Protein AF-A0A822GF31-F1 (afdb_monomer_lite)

Radius of gyration: 14.75 Å; chains: 1; bounding box: 34×33×35 Å

pLDDT: mean 71.78, std 14.59, range [29.98, 89.25]

Structure (mmCIF, N/CA/C/O backbone):
data_AF-A0A822GF31-F1
#
_entry.id   AF-A0A822GF31-F1
#
loop_
_atom_site.group_PDB
_atom_site.id
_atom_site.type_symbol
_atom_site.label_atom_id
_atom_site.label_alt_id
_atom_site.label_comp_id
_atom_site.label_asym_id
_atom_site.label_entity_id
_atom_site.label_seq_id
_atom_site.pdbx_PDB_ins_code
_atom_site.Cartn_x
_atom_site.Cartn_y
_atom_site.Cartn_z
_atom_site.occupancy
_atom_site.B_iso_or_equiv
_atom_site.auth_seq_id
_atom_site.auth_comp_id
_atom_site.auth_asym_id
_atom_site.auth_atom_id
_atom_site.pdbx_PDB_model_num
ATOM 1 N N . LEU A 1 1 ? -17.139 14.501 -4.889 1.00 30.27 1 LEU A N 1
ATOM 2 C CA . LEU A 1 1 ? -16.659 15.032 -3.592 1.00 30.27 1 LEU A CA 1
ATOM 3 C C . LEU A 1 1 ? -15.812 13.952 -2.930 1.00 30.27 1 LEU A C 1
ATOM 5 O O . LEU A 1 1 ? -16.366 13.047 -2.322 1.00 30.27 1 LEU A O 1
ATOM 9 N N . LEU A 1 2 ? -14.491 13.981 -3.128 1.00 29.98 2 LEU A N 1
ATOM 10 C CA . LEU A 1 2 ? -13.574 13.087 -2.417 1.00 29.98 2 LEU A CA 1
ATOM 11 C C . LEU A 1 2 ? -13.541 13.549 -0.960 1.00 29.98 2 LEU A C 1
ATOM 13 O O . LEU A 1 2 ? -12.969 14.593 -0.654 1.00 29.98 2 LEU A O 1
ATOM 17 N N . LEU A 1 3 ? -14.224 12.810 -0.085 1.00 31.31 3 LEU A N 1
ATOM 18 C CA . LEU A 1 3 ? -14.126 12.988 1.356 1.00 31.31 3 LEU A CA 1
ATOM 19 C C . LEU A 1 3 ? -12.647 12.886 1.726 1.00 31.31 3 LEU A C 1
ATOM 21 O O . LEU A 1 3 ? -12.062 11.804 1.710 1.00 31.31 3 LEU A O 1
ATOM 25 N N . THR A 1 4 ? -12.038 14.021 2.056 1.00 41.88 4 THR A N 1
ATOM 26 C CA . THR A 1 4 ? -10.792 14.054 2.810 1.00 41.88 4 THR A CA 1
ATOM 27 C C . THR A 1 4 ? -11.087 13.414 4.159 1.00 41.88 4 THR A C 1
ATOM 29 O O . THR A 1 4 ? -11.482 14.091 5.108 1.00 41.88 4 THR A O 1
ATOM 32 N N . PHE A 1 5 ? -10.949 12.092 4.227 1.00 41.78 5 PHE A N 1
ATOM 33 C CA . PHE A 1 5 ? -10.975 11.313 5.452 1.00 41.78 5 PHE A CA 1
ATOM 34 C C . PHE A 1 5 ? -9.757 11.731 6.287 1.00 41.78 5 PHE A C 1
ATOM 36 O O . PHE A 1 5 ? -8.726 11.064 6.321 1.00 41.78 5 PHE A O 1
ATOM 43 N N . ARG A 1 6 ? -9.851 12.879 6.971 1.00 47.19 6 ARG A N 1
ATOM 44 C CA . ARG A 1 6 ? -8.968 13.210 8.093 1.00 47.19 6 ARG A CA 1
ATOM 45 C C . ARG A 1 6 ? -9.355 12.290 9.246 1.00 47.19 6 ARG A C 1
ATOM 47 O O . ARG A 1 6 ? -10.062 12.686 10.166 1.00 47.19 6 ARG A O 1
ATOM 54 N N . ARG A 1 7 ? -8.930 11.032 9.152 1.00 55.62 7 ARG A N 1
ATOM 55 C CA . ARG A 1 7 ? -9.135 10.016 10.180 1.00 55.62 7 ARG A CA 1
ATOM 56 C C . ARG A 1 7 ? -8.236 10.374 11.383 1.00 55.62 7 ARG A C 1
ATOM 58 O O . ARG A 1 7 ? -7.010 10.345 11.243 1.00 55.62 7 ARG A O 1
ATOM 65 N N . PRO A 1 8 ? -8.798 10.743 12.552 1.00 51.56 8 PRO A N 1
ATOM 66 C CA . PRO A 1 8 ? -8.038 11.303 13.682 1.00 51.56 8 PRO A CA 1
ATOM 67 C C . PRO A 1 8 ? -6.943 10.366 14.218 1.00 51.56 8 PRO A C 1
ATOM 69 O O . PRO A 1 8 ? -5.905 10.819 14.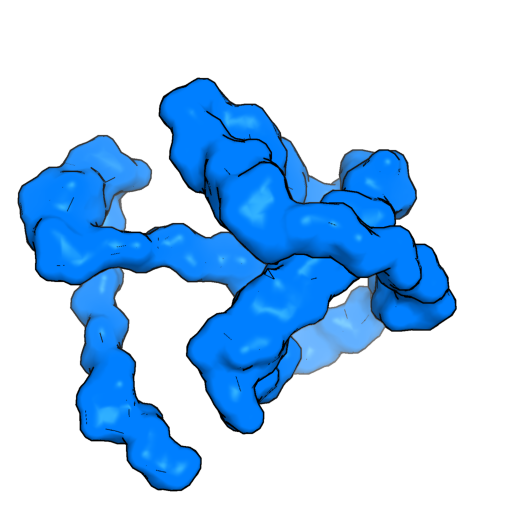700 1.00 51.56 8 PRO A O 1
ATOM 72 N N . CYS A 1 9 ? -7.159 9.055 14.084 1.00 55.00 9 CYS A N 1
ATOM 73 C CA . CYS A 1 9 ? -6.312 7.985 14.612 1.00 55.00 9 CYS A CA 1
ATOM 74 C C . CYS A 1 9 ? -4.938 7.908 13.923 1.00 55.00 9 CYS A C 1
ATOM 76 O O . CYS A 1 9 ? -3.964 7.446 14.508 1.00 55.00 9 CYS A O 1
ATOM 78 N N . TYR A 1 10 ? -4.826 8.403 12.688 1.00 62.97 10 TYR A N 1
ATOM 79 C CA . TYR A 1 10 ? -3.611 8.273 11.879 1.00 62.97 10 TYR A CA 1
ATOM 80 C C . TYR A 1 10 ? -2.542 9.301 12.229 1.00 62.97 10 TYR A C 1
ATOM 82 O O . TYR A 1 10 ? -1.407 9.179 11.774 1.00 62.97 10 TYR A O 1
ATOM 90 N N . ARG A 1 11 ? -2.868 10.303 13.055 1.00 64.12 11 ARG A N 1
ATOM 91 C CA . ARG A 1 11 ? -1.908 11.341 13.437 1.00 64.12 11 ARG A CA 1
ATOM 92 C C . ARG A 1 11 ? -0.668 10.738 14.100 1.00 64.12 11 ARG A C 1
ATOM 94 O O . ARG A 1 11 ? 0.431 11.145 13.758 1.00 64.12 11 ARG A O 1
ATOM 101 N N . GLN A 1 12 ? -0.845 9.734 14.964 1.00 63.50 12 GLN A N 1
ATOM 102 C CA . GLN A 1 12 ? 0.264 9.043 15.637 1.00 63.50 12 GLN A CA 1
ATOM 103 C C . GLN A 1 12 ? 1.143 8.259 14.652 1.00 63.50 12 GLN A C 1
ATOM 105 O O . GLN A 1 12 ? 2.364 8.267 14.774 1.00 63.50 12 GLN A O 1
ATOM 110 N N . ILE A 1 13 ? 0.532 7.642 13.636 1.00 67.69 13 ILE A N 1
ATOM 111 C CA . ILE A 1 13 ? 1.240 6.919 12.569 1.00 67.69 13 ILE A CA 1
ATOM 112 C C . ILE A 1 13 ? 2.089 7.896 11.747 1.00 67.69 13 ILE A C 1
ATOM 114 O O . ILE A 1 13 ? 3.259 7.636 11.489 1.00 67.69 13 ILE A O 1
ATOM 118 N N . ILE A 1 14 ? 1.521 9.049 11.380 1.00 67.69 14 ILE A N 1
ATOM 119 C CA . ILE A 1 14 ? 2.200 10.079 10.578 1.00 67.69 14 ILE A CA 1
ATOM 120 C C . ILE A 1 14 ? 3.392 10.689 11.328 1.00 67.69 14 ILE A C 1
ATOM 122 O O . ILE A 1 14 ? 4.410 10.980 10.713 1.00 67.69 14 ILE A O 1
ATOM 126 N N . THR A 1 15 ? 3.282 10.884 12.643 1.00 68.06 15 THR A N 1
ATOM 127 C CA . THR A 1 15 ? 4.337 11.513 13.457 1.00 68.06 15 THR A CA 1
ATOM 128 C C . THR A 1 15 ? 5.396 10.536 13.963 1.00 68.06 15 THR A C 1
ATOM 130 O O . THR A 1 15 ? 6.315 10.955 14.661 1.00 68.06 15 THR A O 1
ATOM 133 N N . THR A 1 16 ? 5.257 9.237 13.690 1.00 73.19 16 THR A N 1
ATOM 134 C CA . THR A 1 16 ? 6.231 8.239 14.145 1.00 73.19 16 THR A CA 1
ATOM 135 C C . THR A 1 16 ? 7.510 8.355 13.321 1.00 73.19 16 THR A C 1
ATOM 137 O O . THR A 1 16 ? 7.465 8.227 12.099 1.00 73.19 16 THR A O 1
ATOM 140 N N . ASN A 1 17 ? 8.643 8.563 13.998 1.00 69.12 17 ASN A N 1
ATOM 141 C CA . ASN A 1 17 ? 9.957 8.605 13.360 1.00 69.12 17 ASN A CA 1
ATOM 142 C C . ASN A 1 17 ? 10.246 7.291 12.629 1.00 69.12 17 ASN A C 1
ATOM 144 O O . ASN A 1 17 ? 10.095 6.209 13.202 1.00 69.12 17 ASN A O 1
ATOM 148 N N . THR A 1 18 ? 10.672 7.419 11.378 1.00 68.94 18 THR A N 1
ATOM 149 C CA . THR A 1 18 ? 11.030 6.308 10.499 1.00 68.94 18 THR A CA 1
ATOM 150 C C . THR A 1 18 ? 12.473 5.878 10.739 1.00 68.94 18 THR A C 1
ATOM 152 O O . THR A 1 18 ? 13.359 6.726 10.859 1.00 68.94 18 THR A O 1
ATOM 155 N N . ILE A 1 19 ? 12.722 4.571 10.759 1.00 67.69 19 ILE A N 1
ATOM 156 C CA . ILE A 1 19 ? 14.069 4.006 10.624 1.00 67.69 19 ILE A CA 1
ATOM 157 C C . ILE A 1 19 ? 14.350 3.851 9.124 1.00 67.69 19 ILE A C 1
ATOM 159 O O . ILE A 1 19 ? 13.492 3.383 8.385 1.00 67.69 19 ILE A O 1
ATOM 163 N N . CYS A 1 20 ? 15.512 4.307 8.654 1.00 64.12 20 CYS A N 1
ATOM 164 C CA . CYS A 1 20 ? 15.853 4.282 7.230 1.00 64.12 20 CYS A CA 1
ATOM 165 C C . CYS A 1 20 ? 16.275 2.864 6.812 1.00 64.12 20 CYS A C 1
ATOM 167 O O . CYS A 1 20 ? 17.467 2.574 6.699 1.00 64.12 20 CYS A O 1
ATOM 169 N N . ASP A 1 21 ? 15.297 1.974 6.646 1.00 73.38 21 ASP A N 1
ATOM 170 C CA . ASP A 1 21 ? 15.526 0.657 6.055 1.00 73.38 21 ASP A CA 1
ATOM 171 C C . ASP A 1 21 ? 15.949 0.817 4.578 1.00 73.38 21 ASP A C 1
ATOM 173 O O . ASP A 1 21 ? 15.489 1.746 3.901 1.00 73.38 21 ASP A O 1
ATOM 177 N N . PRO A 1 22 ? 16.807 -0.069 4.036 1.00 79.31 22 PRO A N 1
ATOM 178 C CA . PRO A 1 22 ? 17.210 -0.009 2.635 1.00 79.31 22 PRO A CA 1
ATOM 179 C C . PRO A 1 22 ? 15.998 -0.117 1.700 1.00 79.31 22 PRO A C 1
ATOM 181 O O . PRO A 1 22 ? 15.235 -1.080 1.760 1.00 79.31 22 PRO A O 1
ATOM 184 N N . GLU A 1 23 ? 15.846 0.828 0.769 1.00 78.75 23 GLU A N 1
ATOM 185 C CA . GLU A 1 23 ? 14.671 0.920 -0.118 1.00 78.75 23 GLU A CA 1
ATOM 186 C C . GLU A 1 23 ? 14.382 -0.380 -0.879 1.00 78.75 23 GLU A C 1
ATOM 188 O O . GLU A 1 23 ? 13.229 -0.780 -1.030 1.00 78.75 23 GLU A O 1
ATOM 193 N N . LYS A 1 24 ? 15.437 -1.080 -1.316 1.00 81.38 24 LYS A N 1
ATOM 194 C CA . LYS A 1 24 ? 15.323 -2.367 -2.013 1.00 81.38 24 LYS A CA 1
ATOM 195 C C . LYS A 1 24 ? 14.637 -3.433 -1.153 1.00 81.38 24 LYS A C 1
ATOM 197 O O . LYS A 1 24 ? 13.829 -4.198 -1.672 1.00 81.38 24 LYS A O 1
ATOM 202 N N . GLU A 1 25 ? 14.939 -3.482 0.142 1.00 84.69 25 GLU A N 1
ATOM 203 C CA . GLU A 1 25 ? 14.321 -4.428 1.077 1.00 84.69 25 GLU A CA 1
ATOM 204 C C . GLU A 1 25 ? 12.861 -4.057 1.341 1.00 84.69 25 GLU A C 1
ATOM 206 O O . GLU A 1 25 ? 11.989 -4.926 1.357 1.00 84.69 25 GLU A O 1
ATOM 211 N N . VAL A 1 26 ? 12.578 -2.758 1.461 1.00 86.38 26 VAL A N 1
ATOM 212 C CA . VAL A 1 26 ? 11.219 -2.239 1.646 1.00 86.38 26 VAL A CA 1
ATOM 213 C C . VAL A 1 26 ? 10.329 -2.591 0.452 1.00 86.38 26 VAL A C 1
ATOM 215 O O . VAL A 1 26 ? 9.235 -3.124 0.648 1.00 86.38 26 VAL A O 1
ATOM 218 N N . PHE A 1 27 ? 10.796 -2.355 -0.779 1.00 85.00 27 PHE A N 1
ATOM 219 C CA . PHE A 1 27 ? 10.048 -2.728 -1.981 1.00 85.00 27 PHE A CA 1
ATOM 220 C C . PHE A 1 27 ? 9.909 -4.241 -2.123 1.00 85.00 27 PHE A C 1
ATOM 222 O O . PHE A 1 27 ? 8.803 -4.699 -2.382 1.00 85.00 27 PHE A O 1
ATOM 229 N N . SER A 1 28 ? 10.973 -5.015 -1.878 1.00 86.25 28 SER A N 1
ATOM 230 C CA . SER A 1 28 ? 10.910 -6.481 -1.930 1.00 86.25 28 SER A CA 1
ATOM 231 C C . SER A 1 28 ? 9.863 -7.043 -0.972 1.00 86.25 28 SER A C 1
ATOM 233 O O . SER A 1 28 ? 9.129 -7.949 -1.338 1.00 86.25 28 SER A O 1
ATOM 235 N N . LYS A 1 29 ? 9.777 -6.500 0.246 1.00 86.38 29 LYS A N 1
ATOM 236 C CA . LYS A 1 29 ? 8.792 -6.918 1.247 1.00 86.38 29 LYS A CA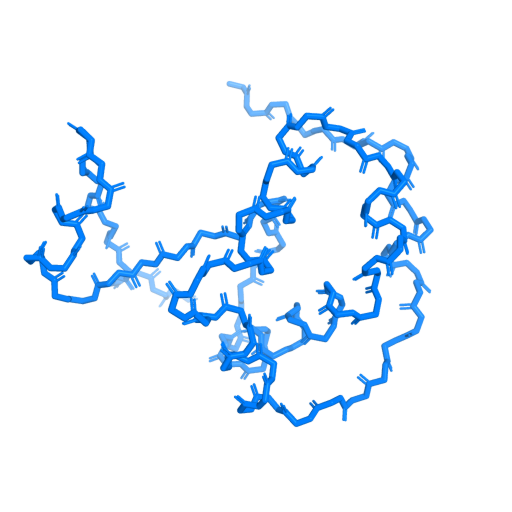 1
ATOM 237 C C . LYS A 1 29 ? 7.375 -6.453 0.902 1.00 86.38 29 LYS A C 1
ATOM 239 O O . LYS A 1 29 ? 6.404 -7.121 1.244 1.00 86.38 29 LYS A O 1
ATOM 244 N N . TRP A 1 30 ? 7.238 -5.303 0.242 1.00 87.50 30 TRP A N 1
ATOM 245 C CA . TRP A 1 30 ? 5.948 -4.819 -0.254 1.00 87.50 30 TRP A CA 1
ATOM 246 C C . TRP A 1 30 ? 5.413 -5.674 -1.409 1.00 87.50 30 TRP A C 1
ATOM 248 O O . TRP A 1 30 ? 4.222 -5.971 -1.433 1.00 87.50 30 TRP A O 1
ATOM 258 N N . SER A 1 31 ? 6.282 -6.069 -2.341 1.00 79.81 31 SER A N 1
ATOM 259 C CA . SER A 1 31 ? 5.947 -6.836 -3.545 1.00 79.81 31 SER A CA 1
ATOM 260 C C . SER A 1 31 ? 6.235 -8.333 -3.419 1.00 79.81 31 SER A C 1
ATOM 262 O O . SER A 1 31 ? 6.465 -8.983 -4.436 1.00 79.81 31 SER A O 1
ATOM 264 N N . ASP A 1 32 ? 6.301 -8.851 -2.194 1.00 83.00 32 ASP A N 1
ATOM 265 C CA . ASP A 1 32 ? 6.525 -10.274 -1.944 1.00 83.00 32 ASP A CA 1
ATOM 266 C C . ASP A 1 32 ? 5.460 -11.117 -2.666 1.00 83.00 32 ASP A C 1
ATOM 268 O O . ASP A 1 32 ? 4.313 -10.679 -2.791 1.00 83.00 32 ASP A O 1
ATOM 272 N N . GLU A 1 33 ? 5.832 -12.303 -3.151 1.00 67.81 33 GLU A N 1
ATOM 273 C CA . GLU A 1 33 ? 4.977 -13.150 -3.999 1.00 67.81 33 GLU A CA 1
ATOM 274 C C . GLU A 1 33 ? 3.692 -13.572 -3.274 1.00 67.81 33 GLU A C 1
ATOM 276 O O . GLU A 1 33 ? 2.623 -13.633 -3.881 1.00 67.81 33 GLU A O 1
ATOM 281 N N . ASP A 1 34 ? 3.766 -13.740 -1.952 1.00 74.12 34 ASP A N 1
ATOM 282 C CA . ASP A 1 34 ? 2.610 -14.038 -1.100 1.00 74.12 34 ASP A CA 1
ATOM 283 C C . ASP A 1 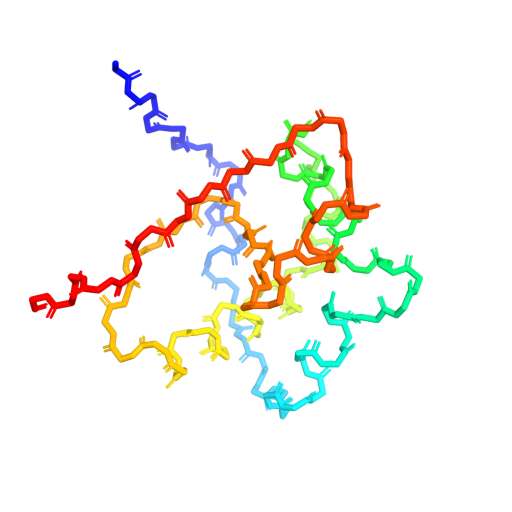34 ? 1.709 -12.810 -0.850 1.00 74.12 34 ASP A C 1
ATOM 285 O O . ASP A 1 34 ? 0.656 -12.896 -0.208 1.00 74.12 34 ASP A O 1
ATOM 289 N N . GLY A 1 35 ? 2.125 -11.624 -1.308 1.00 65.44 35 GLY A N 1
ATOM 290 C CA . GLY A 1 35 ? 1.416 -10.362 -1.124 1.00 65.44 35 GLY A CA 1
ATOM 291 C C . GLY A 1 35 ? 1.201 -9.995 0.345 1.00 65.44 35 GLY A C 1
ATOM 292 O O . GLY A 1 35 ? 0.324 -9.187 0.642 1.00 65.44 35 GLY A O 1
ATOM 293 N N . GLY A 1 36 ? 1.956 -10.584 1.280 1.00 80.12 36 GLY A N 1
ATOM 294 C CA . GLY A 1 36 ? 1.652 -10.552 2.712 1.00 80.12 36 GLY A CA 1
ATOM 295 C C . GLY A 1 36 ? 1.505 -9.134 3.265 1.00 80.12 36 GLY A C 1
ATOM 296 O O . GLY A 1 36 ? 0.460 -8.776 3.813 1.00 80.12 36 GLY A O 1
ATOM 297 N N . CYS A 1 37 ? 2.521 -8.286 3.073 1.00 84.56 37 CYS A N 1
ATOM 298 C CA . CYS A 1 37 ? 2.459 -6.895 3.524 1.00 84.56 37 CYS A CA 1
ATOM 299 C C . CYS A 1 37 ? 1.477 -6.047 2.705 1.00 84.56 37 CYS A C 1
ATOM 301 O O . CYS A 1 37 ? 0.744 -5.254 3.298 1.00 84.56 37 CYS A O 1
ATOM 303 N N . TYR A 1 38 ? 1.427 -6.227 1.381 1.00 84.75 38 TYR A N 1
ATOM 304 C CA . TYR A 1 38 ? 0.496 -5.513 0.502 1.00 84.75 38 TYR A CA 1
ATOM 305 C C . TYR A 1 38 ? -0.965 -5.754 0.910 1.00 84.75 38 TYR A C 1
ATOM 307 O O . TYR A 1 38 ? -1.686 -4.806 1.231 1.00 84.75 38 TYR A O 1
ATOM 315 N N . ASN A 1 39 ? -1.382 -7.021 0.959 1.00 84.06 39 ASN A N 1
ATOM 316 C CA . ASN A 1 39 ? -2.749 -7.441 1.253 1.00 84.06 39 ASN A CA 1
ATOM 317 C C . ASN A 1 39 ? -3.164 -7.000 2.655 1.00 84.06 39 ASN A C 1
ATOM 319 O O . ASN A 1 39 ? -4.207 -6.371 2.823 1.00 84.06 39 ASN A O 1
ATOM 323 N N . MET A 1 40 ? -2.327 -7.272 3.659 1.00 89.12 40 MET A N 1
ATOM 324 C CA . MET A 1 40 ? -2.622 -6.947 5.053 1.00 89.12 40 MET A CA 1
ATOM 325 C C . MET A 1 40 ? -2.777 -5.439 5.277 1.00 89.12 40 MET A C 1
ATOM 327 O O . MET A 1 40 ? -3.744 -5.001 5.899 1.00 89.12 40 MET A O 1
ATOM 331 N N . ILE A 1 41 ? -1.839 -4.628 4.778 1.00 88.50 41 ILE A N 1
ATOM 332 C CA . ILE A 1 41 ? -1.855 -3.180 5.018 1.00 88.50 41 ILE A CA 1
ATOM 333 C C . ILE A 1 41 ? -2.981 -2.519 4.229 1.00 88.50 41 ILE A C 1
ATOM 335 O O . ILE A 1 41 ? -3.686 -1.678 4.787 1.00 88.50 41 ILE A O 1
ATOM 339 N N . ASN A 1 42 ? -3.203 -2.903 2.968 1.00 82.38 42 ASN A N 1
ATOM 340 C CA . ASN A 1 42 ? -4.309 -2.345 2.194 1.00 82.38 42 ASN A CA 1
ATOM 341 C C . ASN A 1 42 ? -5.669 -2.763 2.763 1.00 82.38 42 ASN A C 1
ATOM 343 O O . ASN A 1 42 ? -6.546 -1.908 2.884 1.00 82.38 42 ASN A O 1
ATOM 347 N N . ALA A 1 43 ? -5.837 -4.011 3.211 1.00 84.50 43 ALA A N 1
ATOM 348 C CA . ALA A 1 43 ? -7.048 -4.428 3.916 1.00 84.50 43 ALA A CA 1
ATOM 349 C C . ALA A 1 43 ? -7.267 -3.608 5.198 1.00 84.50 43 ALA A C 1
ATOM 351 O O . ALA A 1 43 ? -8.382 -3.151 5.448 1.00 84.50 43 ALA A O 1
ATOM 352 N N . ALA A 1 44 ? -6.214 -3.355 5.980 1.00 85.75 44 ALA A N 1
ATOM 353 C CA . ALA A 1 44 ? -6.304 -2.547 7.193 1.00 85.75 44 ALA A CA 1
ATOM 354 C C . ALA A 1 44 ? -6.634 -1.068 6.906 1.00 85.75 44 ALA A C 1
ATOM 356 O O . ALA A 1 44 ? -7.420 -0.457 7.627 1.00 85.75 44 ALA A O 1
ATOM 357 N N . LEU A 1 45 ? -6.091 -0.485 5.831 1.00 82.44 45 LEU A N 1
ATOM 358 C CA . LEU A 1 45 ? -6.431 0.873 5.386 1.00 82.44 45 LEU A CA 1
ATOM 359 C C . LEU A 1 45 ? -7.891 0.975 4.923 1.00 82.44 45 LEU A C 1
ATOM 361 O O . LEU A 1 45 ? -8.580 1.938 5.276 1.00 82.44 45 LEU A O 1
ATOM 365 N N . LEU A 1 46 ? -8.367 -0.014 4.162 1.00 81.38 46 LEU A N 1
ATOM 366 C CA . LEU A 1 46 ? -9.744 -0.076 3.668 1.00 81.38 46 LEU A CA 1
ATOM 367 C C . LEU A 1 46 ? -10.756 -0.237 4.809 1.00 81.38 46 LEU A C 1
ATOM 369 O O . LEU A 1 46 ? -11.781 0.439 4.801 1.00 81.38 46 LEU A O 1
ATOM 373 N N . ASN A 1 47 ? -10.440 -1.074 5.799 1.00 83.69 47 ASN A N 1
ATOM 374 C CA . ASN A 1 47 ? -11.339 -1.416 6.905 1.00 83.69 47 ASN A CA 1
ATOM 375 C C . ASN A 1 47 ? -11.143 -0.576 8.176 1.00 83.69 47 ASN A C 1
ATOM 377 O O . ASN A 1 47 ? -11.755 -0.879 9.195 1.00 83.69 47 ASN A O 1
ATOM 381 N N . ASP A 1 48 ? -10.303 0.463 8.146 1.00 79.62 48 ASP A N 1
ATOM 382 C CA . ASP A 1 48 ? -10.011 1.288 9.330 1.00 79.62 48 ASP A CA 1
ATOM 383 C C . ASP A 1 48 ? -9.409 0.503 10.523 1.00 79.62 48 ASP A C 1
ATOM 385 O O . ASP A 1 48 ? -9.565 0.889 11.686 1.00 79.62 48 ASP A O 1
ATOM 389 N N . ASP A 1 49 ? -8.665 -0.580 10.263 1.00 86.50 49 ASP A N 1
ATOM 390 C CA . ASP A 1 49 ? -8.044 -1.396 11.316 1.00 86.50 49 ASP A CA 1
ATOM 391 C C . ASP A 1 49 ? -6.798 -0.710 11.892 1.00 86.50 49 ASP A C 1
ATOM 393 O O . ASP A 1 49 ? -5.655 -0.895 11.459 1.00 86.50 49 ASP A O 1
ATOM 397 N N . TYR A 1 50 ? -7.029 0.105 12.917 1.00 84.31 50 TYR A N 1
ATOM 398 C CA . TYR A 1 50 ? -5.976 0.857 13.580 1.00 84.31 50 TYR A CA 1
ATOM 399 C C . TYR A 1 50 ? -4.897 -0.027 14.220 1.00 84.31 50 TYR A C 1
ATOM 401 O O . TYR A 1 50 ? -3.734 0.374 14.244 1.00 84.31 50 TYR A O 1
ATOM 409 N N . GLN A 1 51 ? -5.244 -1.205 14.746 1.00 87.38 51 GLN A N 1
ATOM 410 C CA . GLN A 1 51 ? -4.276 -2.039 15.465 1.00 87.38 51 GLN A CA 1
ATOM 411 C C . GLN A 1 51 ? -3.254 -2.632 14.501 1.00 87.38 51 GLN A C 1
ATOM 413 O O . GLN A 1 51 ? -2.050 -2.545 14.750 1.00 87.38 51 GLN A O 1
ATOM 418 N N . VAL A 1 52 ? -3.716 -3.148 13.359 1.00 88.50 52 VAL A N 1
ATOM 419 C CA . VAL A 1 52 ? -2.824 -3.661 12.312 1.00 88.50 52 VAL A CA 1
ATOM 420 C C . VAL A 1 52 ? -1.912 -2.551 11.793 1.00 88.50 52 VAL A C 1
ATOM 422 O O . VAL A 1 52 ? -0.700 -2.751 11.687 1.00 88.50 52 VAL A O 1
ATOM 425 N N . LEU A 1 53 ? -2.454 -1.357 11.544 1.00 88.06 53 LEU A N 1
ATOM 426 C CA . LEU A 1 53 ? -1.676 -0.218 11.052 1.00 88.06 53 LEU A CA 1
ATOM 427 C C . LEU A 1 53 ? -0.653 0.286 12.075 1.00 88.06 53 LEU A C 1
ATOM 429 O O . LEU A 1 53 ? 0.479 0.603 11.711 1.00 88.06 53 LEU A O 1
ATOM 433 N N . LYS A 1 54 ? -1.026 0.336 13.358 1.00 86.19 54 LYS A N 1
ATOM 434 C CA . LYS A 1 54 ? -0.126 0.722 14.449 1.00 86.19 54 LYS A CA 1
ATOM 435 C C . LYS A 1 54 ? 1.024 -0.273 14.597 1.00 86.19 54 LYS A C 1
ATOM 437 O O . LYS A 1 54 ? 2.166 0.153 14.741 1.00 86.19 54 LYS A O 1
ATOM 442 N N . ASN A 1 55 ? 0.745 -1.571 14.503 1.00 89.25 55 ASN A N 1
ATOM 443 C CA . ASN A 1 55 ? 1.765 -2.619 14.592 1.00 89.25 55 ASN A CA 1
ATOM 444 C C . ASN A 1 55 ? 2.757 -2.583 13.417 1.00 89.25 55 ASN A C 1
ATOM 446 O O . ASN A 1 55 ? 3.895 -3.018 13.565 1.00 89.25 55 ASN A O 1
ATOM 450 N N . HIS A 1 56 ? 2.357 -2.013 12.276 1.00 88.38 56 HIS A N 1
ATOM 451 C CA . HIS A 1 56 ? 3.174 -1.922 11.062 1.00 88.38 56 HIS A CA 1
ATOM 452 C C . HIS A 1 56 ? 3.646 -0.497 10.734 1.00 88.38 56 HIS A C 1
ATOM 454 O O . HIS A 1 56 ? 4.141 -0.253 9.634 1.00 88.38 56 HIS A O 1
ATOM 460 N N . VAL A 1 57 ? 3.538 0.449 11.674 1.00 86.56 57 VAL A N 1
ATOM 461 C CA . VAL A 1 57 ? 3.829 1.876 11.439 1.00 86.56 57 VAL A CA 1
ATOM 462 C C . VAL A 1 57 ? 5.232 2.133 10.880 1.00 86.56 57 VAL A C 1
ATOM 464 O O . VAL A 1 57 ? 5.381 2.947 9.971 1.00 86.56 57 VAL A O 1
ATOM 467 N N . GLN A 1 58 ? 6.247 1.416 11.372 1.00 85.94 58 GLN A N 1
ATOM 468 C CA . GLN A 1 58 ? 7.635 1.574 10.920 1.00 85.94 58 GLN A CA 1
ATOM 469 C C . GLN A 1 58 ? 7.796 1.194 9.449 1.00 85.94 58 GLN A C 1
ATOM 471 O O . GLN A 1 58 ? 8.351 1.956 8.659 1.00 85.94 58 GLN A O 1
ATOM 476 N N . PHE A 1 59 ? 7.230 0.053 9.057 1.00 87.56 59 PHE A N 1
ATOM 477 C CA . PHE A 1 59 ? 7.262 -0.394 7.671 1.00 87.56 59 PHE A CA 1
ATOM 478 C C . PHE A 1 59 ? 6.455 0.540 6.759 1.00 87.56 59 PHE A C 1
ATOM 480 O O . PHE A 1 59 ? 6.941 0.934 5.705 1.00 87.56 59 PHE A O 1
ATOM 487 N N . ILE A 1 60 ? 5.260 0.965 7.186 1.00 86.44 60 ILE A N 1
ATOM 488 C CA . ILE A 1 60 ? 4.424 1.913 6.433 1.00 86.44 60 ILE A CA 1
ATOM 489 C C . ILE A 1 60 ? 5.179 3.224 6.176 1.00 86.44 60 ILE A C 1
ATOM 491 O O . ILE A 1 60 ? 5.143 3.749 5.064 1.00 86.44 60 ILE A O 1
ATOM 495 N N . ASN A 1 61 ? 5.861 3.767 7.184 1.00 84.75 61 ASN A N 1
ATOM 496 C CA . ASN A 1 61 ? 6.603 5.015 7.029 1.00 84.75 61 ASN A CA 1
ATOM 497 C C . ASN A 1 61 ? 7.882 4.836 6.196 1.00 84.75 61 ASN A C 1
ATOM 499 O O . ASN A 1 61 ? 8.201 5.725 5.406 1.00 84.75 61 ASN A O 1
ATOM 503 N N . SER A 1 62 ? 8.549 3.683 6.283 1.00 85.56 62 SER A N 1
ATOM 504 C CA . SER A 1 62 ? 9.692 3.343 5.421 1.00 85.56 62 SER A CA 1
ATOM 505 C C . SER A 1 62 ? 9.269 3.219 3.958 1.00 85.56 62 SER A C 1
ATOM 507 O O . SER A 1 62 ? 9.911 3.785 3.079 1.00 85.56 62 SER A O 1
ATOM 509 N N . LEU A 1 63 ? 8.118 2.591 3.694 1.00 86.00 63 LEU A N 1
ATOM 510 C CA . LEU A 1 63 ? 7.523 2.508 2.359 1.00 86.00 63 LEU A CA 1
ATOM 511 C C . LEU A 1 63 ? 7.165 3.888 1.802 1.00 86.00 63 LEU A C 1
ATOM 513 O O . LEU A 1 63 ? 7.443 4.174 0.641 1.00 86.00 63 LEU A O 1
ATOM 517 N N . ARG A 1 64 ? 6.601 4.781 2.625 1.00 81.56 64 ARG A N 1
ATOM 518 C CA . ARG A 1 64 ? 6.330 6.173 2.216 1.00 81.56 64 ARG A CA 1
ATOM 519 C C . ARG A 1 64 ? 7.602 6.911 1.835 1.00 81.56 64 ARG A C 1
ATOM 521 O O . ARG A 1 64 ? 7.597 7.628 0.839 1.00 81.56 64 ARG A O 1
ATOM 528 N N . MET A 1 65 ? 8.661 6.761 2.628 1.00 81.00 65 MET A N 1
ATOM 529 C CA . MET A 1 65 ? 9.948 7.379 2.328 1.00 81.00 65 MET A CA 1
ATOM 530 C C . MET A 1 65 ? 10.548 6.822 1.040 1.00 81.00 65 MET A C 1
ATOM 532 O O . MET A 1 65 ? 10.907 7.612 0.178 1.00 81.00 65 MET A O 1
ATOM 536 N N . ALA A 1 66 ? 10.567 5.499 0.866 1.00 82.25 66 ALA A N 1
ATOM 537 C CA . ALA A 1 66 ? 11.070 4.861 -0.348 1.00 82.25 66 ALA A CA 1
ATOM 538 C C . ALA A 1 66 ? 10.296 5.315 -1.600 1.00 82.25 66 ALA A C 1
ATOM 540 O O . ALA A 1 66 ? 10.898 5.635 -2.620 1.00 82.25 66 ALA A O 1
ATOM 541 N N . ILE A 1 67 ? 8.963 5.421 -1.521 1.00 78.88 67 ILE A N 1
ATOM 54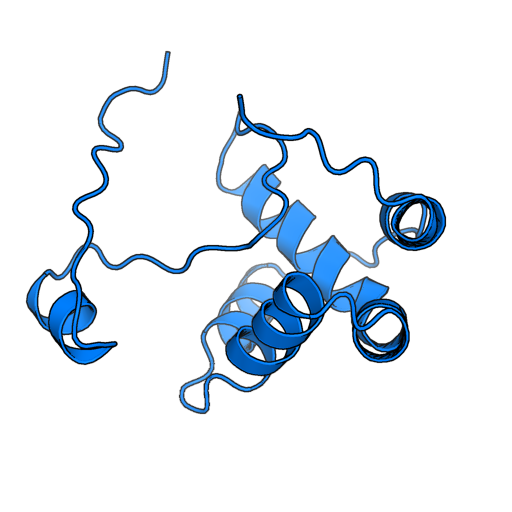2 C CA . ILE A 1 67 ? 8.135 5.943 -2.623 1.00 78.88 67 ILE A CA 1
ATOM 543 C C . ILE A 1 67 ? 8.443 7.418 -2.892 1.00 78.88 67 ILE A C 1
ATOM 545 O O . ILE A 1 67 ? 8.578 7.800 -4.048 1.00 78.88 67 ILE A O 1
ATOM 549 N N . LYS A 1 68 ? 8.568 8.249 -1.851 1.00 75.44 68 LYS A N 1
ATOM 550 C CA . LYS A 1 68 ? 8.882 9.677 -1.999 1.00 75.44 68 LYS A CA 1
ATOM 551 C C . LYS A 1 68 ? 10.276 9.907 -2.590 1.00 75.44 68 LYS A C 1
ATOM 553 O O . LYS A 1 68 ? 10.451 10.824 -3.377 1.00 75.44 68 LYS A O 1
ATOM 558 N N . ASN A 1 69 ? 11.263 9.106 -2.207 1.00 75.25 69 ASN A N 1
ATOM 559 C CA . ASN A 1 69 ? 12.611 9.206 -2.759 1.00 75.25 69 ASN A CA 1
ATOM 560 C C . ASN A 1 69 ? 12.652 8.762 -4.230 1.00 75.25 69 ASN A C 1
ATOM 562 O O . ASN A 1 69 ? 13.421 9.313 -5.008 1.00 75.25 69 ASN A O 1
ATOM 566 N N . ASN A 1 70 ? 11.814 7.793 -4.613 1.00 71.25 70 ASN A N 1
ATOM 567 C CA . ASN A 1 70 ? 11.708 7.306 -5.991 1.00 71.25 70 ASN A CA 1
ATOM 568 C C . ASN A 1 70 ? 10.885 8.255 -6.889 1.00 71.25 70 ASN A C 1
ATOM 570 O O . ASN A 1 70 ? 11.201 8.448 -8.058 1.00 71.25 70 ASN A O 1
ATOM 574 N N . ASN A 1 71 ? 9.859 8.900 -6.327 1.00 65.25 71 ASN A N 1
ATOM 575 C CA . ASN A 1 71 ? 9.002 9.861 -7.014 1.00 65.25 71 ASN A CA 1
ATOM 576 C C . ASN A 1 71 ? 9.318 11.270 -6.501 1.00 65.25 71 ASN A C 1
ATOM 578 O O . ASN A 1 71 ? 8.729 11.691 -5.506 1.00 65.25 71 ASN A O 1
ATOM 582 N N . GLU A 1 72 ? 10.193 12.016 -7.181 1.00 56.38 72 GLU A N 1
ATOM 583 C CA . GLU A 1 72 ? 10.689 13.333 -6.734 1.00 56.38 72 GLU A CA 1
ATOM 584 C C . GLU A 1 72 ? 9.610 14.385 -6.368 1.00 56.38 72 GLU A C 1
ATOM 586 O O . GLU A 1 72 ? 9.974 15.421 -5.823 1.00 56.38 72 GLU A O 1
ATOM 591 N N . ASN A 1 73 ? 8.302 14.168 -6.592 1.00 50.47 73 ASN A N 1
ATOM 592 C CA . ASN A 1 73 ? 7.268 15.176 -6.301 1.00 50.47 73 ASN A CA 1
ATOM 593 C C . ASN A 1 73 ? 5.824 14.691 -6.019 1.00 50.47 73 ASN A C 1
ATOM 595 O O . ASN A 1 73 ? 4.895 15.494 -6.115 1.00 50.47 73 ASN A O 1
ATOM 599 N N . GLU A 1 74 ? 5.551 13.435 -5.636 1.00 49.88 74 GLU A N 1
ATOM 600 C CA . GLU A 1 74 ? 4.139 13.024 -5.458 1.00 49.88 74 GLU A CA 1
ATOM 601 C C . GLU A 1 74 ? 3.521 13.281 -4.064 1.00 49.88 74 GLU A C 1
ATOM 603 O O . GLU A 1 74 ? 4.048 12.926 -3.007 1.00 49.88 74 GLU A O 1
ATOM 608 N N . SER A 1 75 ? 2.322 13.876 -4.106 1.00 48.41 75 SER A N 1
ATOM 609 C CA . SER A 1 75 ? 1.402 14.136 -2.994 1.00 48.41 75 SER A CA 1
ATOM 610 C C . SER A 1 75 ? 0.886 12.853 -2.322 1.00 48.41 75 SER A C 1
ATOM 612 O O . SER A 1 75 ? 0.610 11.841 -2.966 1.00 48.41 75 SER A O 1
ATOM 614 N N . PHE A 1 76 ? 0.706 12.931 -1.000 1.00 47.06 76 PHE A N 1
ATOM 615 C CA . PHE A 1 76 ? 0.255 11.863 -0.103 1.00 47.06 76 PHE A CA 1
ATOM 616 C C . PHE A 1 76 ? -1.069 11.215 -0.557 1.00 47.06 76 PHE A C 1
ATOM 618 O O . PHE A 1 76 ? -2.132 11.836 -0.479 1.00 47.06 76 PHE A O 1
ATOM 625 N N . LYS A 1 77 ? -1.028 9.935 -0.957 1.00 54.56 77 LYS A N 1
ATOM 626 C CA . LYS A 1 77 ? -2.225 9.105 -1.181 1.00 54.56 77 LYS A CA 1
ATOM 627 C C . LYS A 1 77 ? -2.554 8.280 0.080 1.00 54.56 77 LYS A C 1
ATOM 629 O O . LYS A 1 77 ? -1.639 7.775 0.732 1.00 54.56 77 LYS A O 1
ATOM 634 N N . PRO A 1 78 ? -3.843 8.136 0.452 1.00 48.03 78 PRO A N 1
ATOM 635 C CA . PRO A 1 78 ? -4.259 7.404 1.654 1.00 48.03 78 PRO A CA 1
ATOM 636 C C . PRO A 1 78 ? -4.093 5.880 1.531 1.00 48.03 78 PRO A C 1
ATOM 638 O O . PRO A 1 78 ? -4.021 5.203 2.554 1.00 48.03 78 PRO A O 1
ATOM 641 N N . THR A 1 79 ? -4.011 5.354 0.306 1.00 55.78 79 THR A N 1
ATOM 642 C CA . THR A 1 79 ? -3.775 3.939 -0.012 1.00 55.78 79 THR A CA 1
ATOM 643 C C . THR A 1 79 ? -2.598 3.790 -0.972 1.00 55.78 79 THR A C 1
ATOM 645 O O . THR A 1 79 ? -2.344 4.665 -1.805 1.00 55.78 79 THR A O 1
ATOM 648 N N . PHE A 1 80 ? -1.876 2.67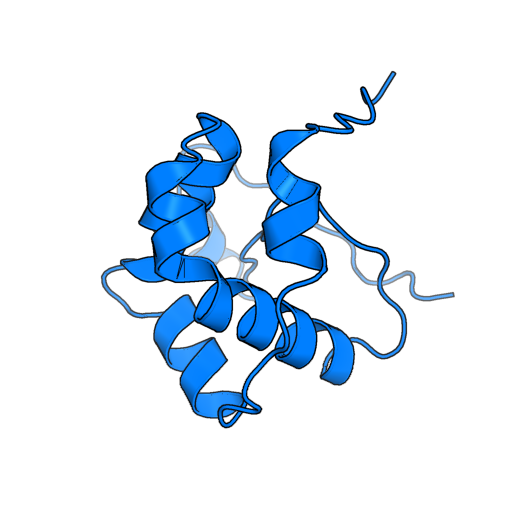4 -0.860 1.00 66.38 80 PHE A N 1
ATOM 649 C CA . PHE A 1 80 ? -0.801 2.326 -1.785 1.00 66.38 80 PHE A CA 1
ATOM 650 C C . PHE A 1 80 ? -1.371 1.460 -2.903 1.00 66.38 80 PHE A C 1
ATOM 652 O O . PHE A 1 80 ? -1.976 0.418 -2.650 1.00 66.38 80 PHE A O 1
ATOM 659 N N . THR A 1 81 ? -1.178 1.890 -4.146 1.00 69.88 81 THR A N 1
ATOM 660 C CA . THR A 1 81 ? -1.652 1.149 -5.320 1.00 69.88 81 THR A CA 1
ATOM 661 C C . THR A 1 81 ? -0.450 0.534 -6.022 1.00 69.88 81 THR A C 1
ATOM 663 O O . THR A 1 81 ? 0.467 1.258 -6.404 1.00 69.88 81 THR A O 1
ATOM 666 N N . SER A 1 82 ? -0.449 -0.789 -6.184 1.00 67.62 82 SER A N 1
ATOM 667 C CA . SER A 1 82 ? 0.545 -1.492 -6.999 1.00 67.62 82 SER A CA 1
ATOM 668 C C . SER A 1 82 ? 0.065 -1.514 -8.445 1.00 67.62 82 SER A C 1
ATOM 670 O O . SER A 1 82 ? -1.097 -1.814 -8.709 1.00 67.62 82 SER A O 1
ATOM 672 N N . THR A 1 83 ? 0.946 -1.163 -9.377 1.00 75.88 83 THR A N 1
ATOM 673 C CA . THR A 1 83 ? 0.642 -1.092 -10.812 1.00 75.88 83 THR A CA 1
ATOM 674 C C . THR A 1 83 ? 1.735 -1.816 -11.591 1.00 75.88 83 THR A C 1
ATOM 676 O O . THR A 1 83 ? 2.866 -1.924 -11.118 1.00 75.88 83 THR A O 1
ATOM 679 N N . SER A 1 84 ? 1.406 -2.332 -12.775 1.00 70.50 84 SER A N 1
ATOM 680 C CA . SER A 1 84 ? 2.360 -3.013 -13.652 1.00 70.50 84 SER A CA 1
ATOM 681 C C . SER A 1 84 ? 2.409 -2.324 -15.010 1.00 70.50 84 SER A C 1
ATOM 683 O O . SER A 1 84 ? 1.372 -1.977 -15.569 1.00 70.50 84 SER A O 1
ATOM 685 N N . ARG A 1 85 ? 3.617 -2.176 -15.572 1.00 75.56 85 ARG A N 1
ATOM 686 C CA . ARG A 1 85 ? 3.805 -1.765 -16.977 1.00 75.56 85 ARG A CA 1
ATOM 687 C C . ARG A 1 85 ? 3.444 -2.876 -17.962 1.00 75.56 85 ARG A C 1
ATOM 689 O O . ARG A 1 85 ? 3.194 -2.598 -19.129 1.00 75.56 85 ARG A O 1
ATOM 696 N N . ASN A 1 86 ? 3.449 -4.127 -17.506 1.00 78.56 86 ASN A N 1
ATOM 697 C CA . ASN A 1 86 ? 3.004 -5.259 -18.300 1.00 78.56 86 ASN A CA 1
ATOM 698 C C . ASN A 1 86 ? 1.495 -5.447 -18.098 1.00 78.56 86 ASN A C 1
ATOM 700 O O . ASN A 1 86 ? 1.050 -5.805 -17.002 1.00 78.56 86 ASN A O 1
ATOM 704 N N . LYS A 1 87 ? 0.735 -5.212 -19.172 1.00 76.38 87 LYS A N 1
ATOM 705 C CA . LYS A 1 87 ? -0.724 -5.340 -19.203 1.00 76.38 87 LYS A CA 1
ATOM 706 C C . LYS A 1 87 ? -1.186 -6.750 -18.827 1.00 76.38 87 LYS A C 1
ATOM 708 O O . LYS A 1 87 ? -2.129 -6.877 -18.054 1.00 76.38 87 LYS A O 1
ATOM 713 N N . ASP A 1 88 ? -0.480 -7.788 -19.268 1.00 77.75 88 ASP A N 1
ATOM 714 C CA . ASP A 1 88 ? -0.833 -9.183 -18.977 1.00 77.75 88 ASP A CA 1
ATOM 715 C C . ASP A 1 88 ? -0.708 -9.500 -17.484 1.00 77.75 88 ASP A C 1
ATOM 717 O O . ASP A 1 88 ? -1.557 -10.180 -16.911 1.00 77.75 88 ASP A O 1
ATOM 721 N N . VAL A 1 89 ? 0.312 -8.936 -16.828 1.00 77.38 89 VAL A N 1
ATOM 722 C CA . VAL A 1 89 ? 0.481 -9.050 -15.373 1.00 77.38 89 VAL A CA 1
ATOM 723 C C . VAL A 1 89 ? -0.670 -8.344 -14.660 1.00 77.38 89 VAL A C 1
ATOM 725 O O . VAL A 1 89 ? -1.260 -8.925 -13.761 1.00 77.38 89 VAL A O 1
ATOM 728 N N . ALA A 1 90 ? -1.045 -7.131 -15.083 1.00 74.81 90 ALA A N 1
ATOM 729 C CA . ALA A 1 90 ? -2.147 -6.386 -14.468 1.00 74.81 90 ALA A CA 1
ATOM 730 C C . ALA A 1 90 ? -3.506 -7.100 -14.605 1.00 74.81 90 ALA A C 1
ATOM 732 O O . ALA A 1 90 ? -4.291 -7.099 -13.659 1.00 74.81 90 ALA A O 1
ATOM 733 N N . HIS A 1 91 ? -3.767 -7.748 -15.746 1.00 74.50 91 HIS A N 1
ATOM 734 C CA . HIS A 1 91 ? -4.987 -8.531 -15.970 1.00 74.50 91 HIS A CA 1
ATOM 735 C C . HIS A 1 91 ? -5.102 -9.766 -15.066 1.00 74.50 91 HIS A C 1
ATOM 737 O O . HIS A 1 91 ? -6.205 -10.261 -14.862 1.00 74.50 91 HIS A O 1
ATOM 743 N N . HIS A 1 92 ? -3.994 -10.260 -14.508 1.00 77.31 92 HIS A N 1
ATOM 744 C CA . HIS A 1 92 ? -4.004 -11.446 -13.654 1.00 77.31 92 HIS A CA 1
ATOM 745 C C . HIS A 1 92 ? -4.453 -11.165 -12.207 1.00 77.31 92 HIS A C 1
ATOM 747 O O . HIS A 1 92 ? -4.769 -12.100 -11.477 1.00 77.31 92 HIS A O 1
ATOM 753 N N . PHE A 1 93 ? -4.486 -9.897 -11.776 1.00 70.62 93 PHE A N 1
ATOM 754 C CA . PHE A 1 93 ? -4.733 -9.520 -10.376 1.00 70.62 93 PHE A CA 1
ATOM 755 C C . PHE A 1 93 ? -6.212 -9.258 -10.019 1.00 70.62 93 PHE A C 1
ATOM 757 O O . PHE A 1 93 ? -6.496 -8.962 -8.858 1.00 70.62 93 PHE A O 1
ATOM 764 N N . GLY A 1 94 ? -7.168 -9.377 -10.954 1.00 67.12 94 GLY A N 1
ATOM 765 C CA . GLY A 1 94 ? -8.601 -9.287 -10.626 1.00 67.12 94 GLY A CA 1
ATOM 766 C C . GLY A 1 94 ? -9.557 -9.139 -11.815 1.00 67.12 94 GLY A C 1
ATOM 767 O O . GLY A 1 94 ? -9.139 -9.081 -12.967 1.00 67.12 94 GLY A O 1
ATOM 768 N N . ASP A 1 95 ? -10.856 -9.028 -11.510 1.00 74.06 95 ASP A N 1
ATOM 769 C CA . ASP A 1 95 ? -11.949 -8.943 -12.501 1.00 74.06 95 ASP A CA 1
ATOM 770 C C . ASP A 1 95 ? -12.041 -7.584 -13.221 1.00 74.06 95 ASP A C 1
ATOM 772 O O . ASP A 1 95 ? -12.760 -7.435 -14.210 1.00 74.06 95 ASP A O 1
ATOM 776 N N . TYR A 1 96 ? -11.324 -6.575 -12.720 1.00 68.44 96 TYR A N 1
ATOM 777 C CA . TYR A 1 96 ? -11.329 -5.212 -13.245 1.00 68.44 96 TYR A CA 1
ATOM 778 C C . TYR A 1 96 ? -9.902 -4.726 -13.494 1.00 68.44 96 TYR A C 1
ATOM 780 O O . TYR A 1 96 ? -9.013 -4.915 -12.665 1.00 68.44 96 TYR A O 1
ATOM 788 N N . THR A 1 97 ? -9.690 -4.045 -14.621 1.00 75.44 97 THR A N 1
ATOM 789 C CA . THR A 1 97 ? -8.394 -3.464 -14.999 1.00 75.44 97 THR A CA 1
ATOM 790 C C . THR A 1 97 ? -8.525 -1.953 -15.139 1.00 75.44 97 THR A C 1
ATOM 792 O O . THR A 1 97 ? -9.421 -1.463 -15.823 1.00 75.44 97 THR A O 1
ATOM 795 N N . PHE A 1 98 ? -7.619 -1.215 -14.497 1.00 77.12 98 PHE A N 1
ATOM 796 C CA . PHE A 1 98 ? -7.541 0.242 -14.579 1.00 77.12 98 PHE A CA 1
ATOM 797 C C . PHE A 1 98 ? -6.281 0.638 -15.350 1.00 77.12 98 PHE A C 1
ATOM 799 O O . PHE A 1 98 ? -5.179 0.240 -14.975 1.00 77.12 98 PHE A O 1
ATOM 806 N N . GLU A 1 99 ? -6.434 1.429 -16.412 1.00 76.44 99 GLU A N 1
ATOM 807 C CA . GLU A 1 99 ? -5.303 2.023 -17.129 1.00 76.44 99 GLU A CA 1
ATOM 808 C C . GLU A 1 99 ? -4.965 3.375 -16.486 1.00 76.44 99 GLU A C 1
ATOM 810 O O . GLU A 1 99 ? -5.819 4.255 -16.369 1.00 76.44 99 GLU A O 1
ATOM 815 N N . ILE A 1 100 ? -3.724 3.517 -16.013 1.00 73.25 100 ILE A N 1
ATOM 816 C CA . ILE A 1 100 ? -3.236 4.740 -15.372 1.00 73.25 100 ILE A CA 1
ATOM 817 C C . ILE A 1 100 ? -2.273 5.418 -16.337 1.00 73.25 100 ILE A C 1
ATOM 819 O O . ILE A 1 100 ? -1.198 4.889 -16.623 1.00 73.25 100 ILE A O 1
ATOM 823 N N . ASP A 1 101 ? -2.659 6.597 -16.814 1.00 71.56 101 ASP A N 1
ATOM 824 C CA . ASP A 1 101 ? -1.777 7.445 -17.602 1.00 71.56 101 ASP A CA 1
ATOM 825 C C . ASP A 1 101 ? -0.857 8.247 -16.670 1.00 71.56 101 ASP A C 1
ATOM 827 O O . ASP A 1 101 ? -1.285 9.187 -15.998 1.00 71.56 101 ASP A O 1
ATOM 831 N N . ALA A 1 102 ? 0.409 7.835 -16.600 1.00 62.09 102 ALA A N 1
ATOM 832 C CA . ALA A 1 102 ? 1.456 8.521 -15.846 1.00 62.09 102 ALA A CA 1
ATOM 833 C C . ALA A 1 102 ? 2.258 9.512 -16.713 1.00 62.09 102 ALA A C 1
ATOM 835 O O . ALA A 1 102 ? 3.303 9.989 -16.281 1.00 62.09 102 ALA A O 1
ATOM 836 N N . SER A 1 10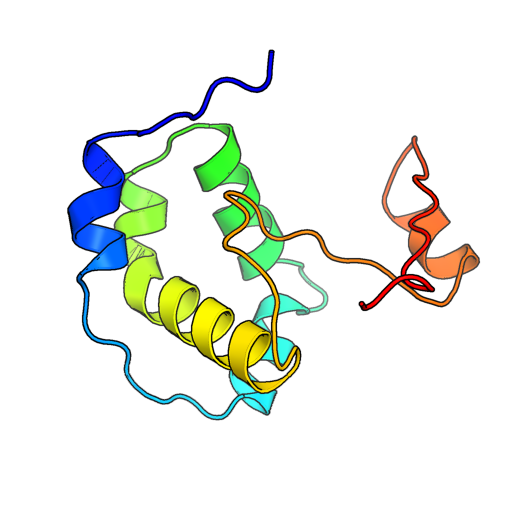3 ? 1.813 9.827 -17.938 1.00 60.84 103 SER A N 1
ATOM 837 C CA . SER A 1 103 ? 2.562 10.684 -18.866 1.00 60.84 103 SER A CA 1
ATOM 838 C C . SER A 1 103 ? 2.502 12.183 -18.539 1.00 60.84 103 SER A C 1
ATOM 840 O O . SER A 1 103 ? 3.049 12.988 -19.292 1.00 60.84 103 SER A O 1
ATOM 842 N N . LYS A 1 104 ? 1.814 12.586 -17.465 1.00 49.34 104 LYS A N 1
ATOM 843 C CA . LYS A 1 104 ? 1.738 13.979 -17.008 1.00 49.34 104 LYS A CA 1
ATOM 844 C C . LYS A 1 104 ? 2.372 14.127 -15.631 1.00 49.34 104 LYS A C 1
ATOM 846 O O . LYS A 1 104 ? 1.691 14.044 -14.613 1.00 49.34 104 LYS A O 1
ATOM 851 N N . SER A 1 105 ? 3.674 14.368 -15.627 1.00 44.75 105 SER A N 1
ATOM 852 C CA . SER A 1 105 ? 4.385 15.017 -14.528 1.00 44.75 105 SER A CA 1
ATOM 853 C C . SER A 1 105 ? 4.684 16.455 -14.970 1.00 44.75 105 SER A C 1
ATOM 855 O O . SER A 1 105 ? 5.572 16.642 -15.802 1.00 44.75 105 SER A O 1
ATOM 857 N N . ASP A 1 106 ? 3.893 17.422 -14.493 1.00 40.06 106 ASP A N 1
ATOM 858 C CA . ASP A 1 106 ? 4.263 18.852 -14.498 1.00 40.06 106 ASP A CA 1
ATOM 859 C C . ASP A 1 106 ? 5.270 19.124 -13.368 1.00 40.06 106 ASP A C 1
ATOM 861 O O . ASP A 1 106 ? 5.084 18.540 -12.271 1.00 40.06 106 ASP A O 1
#

Sequence (106 aa):
LLLTFRRPCYRQIITTNTICDPEKEVFSKWSDEDGGCYNMINAALLNDDYQVLKNHVQFINSLRMAIKNNNENESFKPTFTSTSRNKDVAHHFGDYTFEIDASKSD

Secondary structure (DSSP, 8-state):
-------GGGHHHHTSPPP---HHHHHHHHT-TT-HHHHHHHHHHHTT-HHHHHHTHHHHHHHHHHHHHHSTT----SS-----SSHHHHHTT-S-----------

Foldseek 3Di:
DPPPCPPVLCPCLVPDDEDQDPLVVLVCVCVPPVNVNVVQVQVCLVVVVSVSCVVCSRSVVNNVVSVCVVPVDDDDDSHDDDDDPDPVVQVVPDPDHDDDDPVDDD